Protein AF-A0A3D6D5S8-F1 (afdb_monomer)

Secondary structure (DSSP, 8-state):
--HHHHS-GGGS-HHHHHHTT--BTTTBPPPSS-HHHHHHHHHHHHHHHHHHTT-

Stru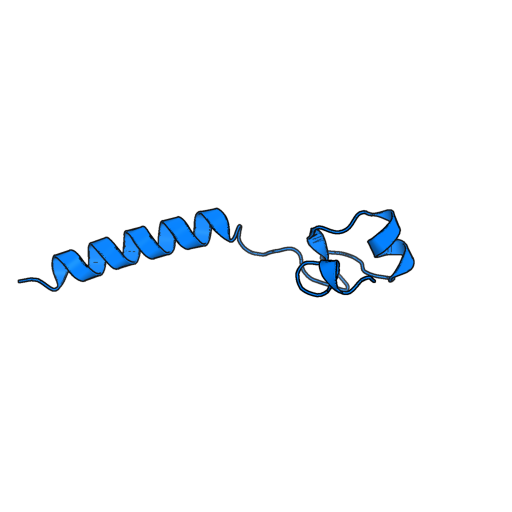cture (mmCIF, N/CA/C/O backbone):
data_AF-A0A3D6D5S8-F1
#
_entry.id   AF-A0A3D6D5S8-F1
#
loop_
_atom_site.group_PDB
_atom_site.id
_atom_site.type_symbol
_atom_site.label_atom_id
_atom_site.label_alt_id
_atom_site.label_comp_id
_atom_site.label_asym_id
_atom_site.label_entity_id
_atom_site.label_seq_id
_atom_site.pdbx_PDB_ins_code
_atom_site.Cartn_x
_atom_site.Cartn_y
_atom_site.Cartn_z
_atom_site.occupancy
_atom_site.B_iso_or_equiv
_atom_site.auth_seq_id
_atom_site.auth_comp_id
_atom_site.auth_asym_id
_atom_site.auth_atom_id
_atom_site.pdbx_PDB_model_num
ATOM 1 N N . LEU A 1 1 ? 3.727 -9.424 -17.469 1.00 71.12 1 LEU A N 1
ATOM 2 C CA . LEU A 1 1 ? 3.546 -9.427 -15.999 1.00 71.12 1 LEU A CA 1
ATOM 3 C C . LEU A 1 1 ? 2.625 -10.588 -15.643 1.00 71.12 1 LEU A C 1
ATOM 5 O O . LEU A 1 1 ? 1.609 -10.721 -16.308 1.00 71.12 1 LEU A O 1
ATOM 9 N N . ALA A 1 2 ? 2.983 -11.437 -14.679 1.00 80.44 2 ALA A N 1
ATOM 10 C CA . ALA A 1 2 ? 2.105 -12.525 -14.232 1.00 80.44 2 ALA A CA 1
ATOM 11 C C . ALA A 1 2 ? 0.977 -11.994 -13.327 1.00 80.44 2 ALA A C 1
ATOM 13 O O . ALA A 1 2 ? 1.200 -11.021 -12.600 1.00 80.44 2 ALA A O 1
ATOM 14 N N . ASP A 1 3 ? -0.185 -12.658 -13.304 1.00 84.38 3 ASP A N 1
ATOM 15 C CA . ASP A 1 3 ? -1.347 -12.269 -12.483 1.00 84.38 3 ASP A CA 1
ATOM 16 C C . ASP A 1 3 ? -1.005 -12.078 -10.997 1.00 84.38 3 ASP A C 1
ATOM 18 O O . ASP A 1 3 ? -1.496 -11.155 -10.348 1.00 84.38 3 ASP A O 1
ATOM 22 N N . ALA A 1 4 ? -0.069 -12.875 -10.470 1.00 84.62 4 ALA A N 1
ATOM 23 C CA . ALA A 1 4 ? 0.403 -12.783 -9.087 1.00 84.62 4 ALA A CA 1
ATOM 24 C C . ALA A 1 4 ? 1.000 -11.408 -8.713 1.00 84.62 4 ALA A C 1
ATOM 26 O O . ALA A 1 4 ? 0.982 -11.020 -7.544 1.00 84.62 4 ALA A O 1
ATOM 27 N N . HIS A 1 5 ? 1.519 -10.659 -9.691 1.00 86.31 5 HIS A N 1
ATOM 28 C CA . HIS A 1 5 ? 2.134 -9.346 -9.484 1.00 86.31 5 HIS A CA 1
ATOM 29 C C . HIS A 1 5 ? 1.282 -8.187 -10.004 1.00 86.31 5 HIS A C 1
ATOM 31 O O . HIS A 1 5 ? 1.686 -7.037 -9.860 1.00 86.31 5 HIS A O 1
ATOM 37 N N . LEU A 1 6 ? 0.096 -8.456 -10.557 1.00 86.50 6 LEU A N 1
ATOM 38 C CA . LEU A 1 6 ? -0.792 -7.416 -11.075 1.00 86.50 6 LEU A CA 1
ATOM 39 C C . LEU A 1 6 ? -1.278 -6.470 -9.964 1.00 86.50 6 LEU A C 1
ATOM 41 O O . LEU A 1 6 ? -1.275 -5.254 -10.133 1.00 86.50 6 LEU A O 1
ATOM 45 N N . HIS A 1 7 ? -1.642 -7.027 -8.804 1.00 88.19 7 HIS A N 1
ATOM 46 C CA . HIS A 1 7 ? -2.134 -6.260 -7.649 1.00 88.19 7 HIS A CA 1
ATOM 47 C C . HIS A 1 7 ? -1.026 -5.702 -6.748 1.00 88.19 7 HIS A C 1
ATOM 49 O O . HIS A 1 7 ? -1.297 -4.885 -5.869 1.00 88.19 7 HIS A O 1
ATOM 55 N N . ALA A 1 8 ? 0.213 -6.154 -6.935 1.00 89.62 8 ALA A N 1
ATOM 56 C CA . ALA A 1 8 ? 1.365 -5.652 -6.197 1.00 89.62 8 ALA A CA 1
ATOM 57 C C . ALA A 1 8 ? 2.626 -5.658 -7.079 1.00 89.62 8 ALA A C 1
ATOM 59 O O . ALA A 1 8 ? 3.546 -6.443 -6.819 1.00 89.62 8 ALA A O 1
ATOM 60 N N . PRO A 1 9 ? 2.705 -4.780 -8.100 1.00 89.81 9 PRO A N 1
ATOM 61 C CA . PRO A 1 9 ? 3.854 -4.735 -9.004 1.00 89.81 9 PRO A CA 1
ATOM 62 C C . PRO A 1 9 ? 5.160 -4.441 -8.264 1.00 89.81 9 PRO A C 1
ATOM 64 O O . PRO A 1 9 ? 6.192 -5.016 -8.580 1.00 89.81 9 PRO A O 1
ATOM 67 N N . TRP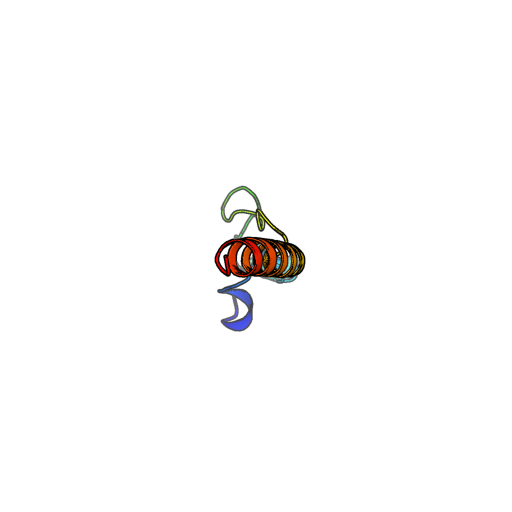 A 1 10 ? 5.112 -3.644 -7.192 1.00 90.88 10 TRP A N 1
ATOM 68 C CA . TRP A 1 10 ? 6.271 -3.354 -6.335 1.00 90.88 10 TRP A CA 1
ATOM 69 C C . TRP A 1 10 ? 6.864 -4.577 -5.611 1.00 90.88 10 TRP A C 1
ATOM 71 O O . TRP A 1 10 ? 7.924 -4.460 -5.006 1.00 90.88 10 TRP A O 1
ATOM 81 N N . LYS A 1 11 ? 6.199 -5.742 -5.634 1.00 89.75 11 LYS A N 1
ATOM 82 C CA . LYS A 1 11 ? 6.739 -7.010 -5.110 1.00 89.75 11 LYS A CA 1
ATOM 83 C C . LYS A 1 11 ? 7.395 -7.883 -6.187 1.00 89.75 11 LYS A C 1
ATOM 85 O O . LYS A 1 11 ? 7.940 -8.931 -5.849 1.00 89.75 11 LYS A O 1
ATOM 90 N N . ALA A 1 12 ? 7.292 -7.513 -7.463 1.00 90.19 12 ALA A N 1
ATOM 91 C CA . ALA A 1 12 ? 7.915 -8.250 -8.557 1.00 90.19 12 ALA A CA 1
ATOM 92 C C . ALA A 1 12 ? 9.433 -8.000 -8.603 1.00 90.19 12 ALA A C 1
ATOM 94 O O . ALA A 1 12 ? 9.922 -6.974 -8.132 1.00 90.19 12 ALA A O 1
ATOM 95 N N . SER A 1 13 ? 10.186 -8.932 -9.195 1.00 89.75 13 SER A N 1
ATOM 96 C CA . SER A 1 13 ? 11.622 -8.741 -9.428 1.00 89.75 13 SER A CA 1
ATOM 97 C C . SER A 1 13 ? 11.881 -7.653 -10.476 1.00 89.75 13 SER A C 1
ATOM 99 O O . SER A 1 13 ? 11.061 -7.442 -11.371 1.00 89.75 13 SER A O 1
ATOM 101 N N . ALA A 1 14 ? 13.051 -7.008 -10.411 1.00 86.56 14 ALA A N 1
ATOM 102 C CA . ALA A 1 14 ? 13.448 -5.969 -11.367 1.00 86.56 14 ALA A CA 1
ATOM 103 C C . ALA A 1 14 ? 13.343 -6.451 -12.825 1.00 86.56 14 ALA A C 1
ATOM 105 O O . ALA A 1 14 ? 12.698 -5.800 -13.636 1.00 86.56 14 ALA A O 1
ATOM 106 N N . SER A 1 15 ? 13.836 -7.659 -13.119 1.00 88.81 15 SER A N 1
ATOM 107 C CA . SER A 1 15 ? 13.754 -8.253 -14.461 1.00 88.81 15 SER A CA 1
ATOM 108 C C . SER A 1 15 ? 12.307 -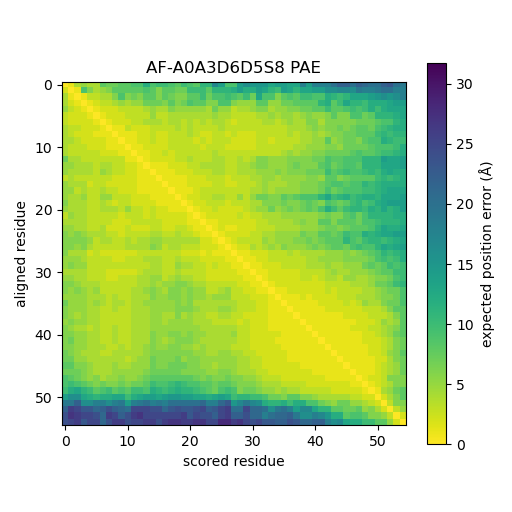8.444 -14.950 1.00 88.81 15 SER A C 1
ATOM 110 O O . SER A 1 15 ? 12.010 -8.215 -16.122 1.00 88.81 15 SER A O 1
ATOM 112 N N . THR A 1 16 ? 11.372 -8.789 -14.053 1.00 88.25 16 THR A N 1
ATOM 113 C CA . THR A 1 16 ? 9.942 -8.911 -14.398 1.00 88.25 16 THR A CA 1
ATOM 114 C C . THR A 1 16 ? 9.311 -7.551 -14.694 1.00 88.25 16 THR A C 1
ATOM 116 O O . THR A 1 16 ? 8.461 -7.444 -15.579 1.00 88.25 16 THR A O 1
ATOM 119 N N . LEU A 1 17 ? 9.705 -6.517 -13.948 1.00 89.06 17 LEU A N 1
ATOM 120 C CA . LEU A 1 17 ? 9.224 -5.150 -14.141 1.00 89.06 17 LEU A CA 1
ATOM 121 C C . LEU A 1 17 ? 9.758 -4.547 -15.440 1.00 89.06 17 LEU A C 1
ATOM 123 O O . LEU A 1 17 ? 8.975 -3.986 -16.204 1.00 89.06 17 LEU A O 1
ATOM 127 N N . GLU A 1 18 ? 11.045 -4.739 -15.733 1.00 87.62 18 GLU A N 1
ATOM 128 C CA . GLU A 1 18 ? 11.673 -4.305 -16.984 1.00 87.62 18 GLU A CA 1
ATOM 129 C C . GLU A 1 18 ? 11.037 -4.984 -18.199 1.00 87.62 18 GLU A C 1
ATOM 131 O O . GLU A 1 18 ? 10.635 -4.302 -19.140 1.00 87.62 18 GLU A O 1
ATOM 136 N N . GLY A 1 19 ? 10.837 -6.307 -18.149 1.00 88.69 19 GLY A N 1
ATOM 137 C CA . GLY A 1 19 ? 10.156 -7.047 -19.216 1.00 88.69 19 GLY A CA 1
ATOM 138 C C . GLY A 1 19 ? 8.688 -6.646 -19.414 1.00 88.69 19 GLY A C 1
ATOM 139 O O . GLY A 1 19 ? 8.127 -6.866 -20.484 1.00 88.69 19 GLY A O 1
ATOM 140 N N . ALA A 1 20 ? 8.059 -6.042 -18.401 1.00 87.88 20 ALA A N 1
ATOM 141 C CA . ALA A 1 20 ? 6.712 -5.481 -18.483 1.00 87.88 2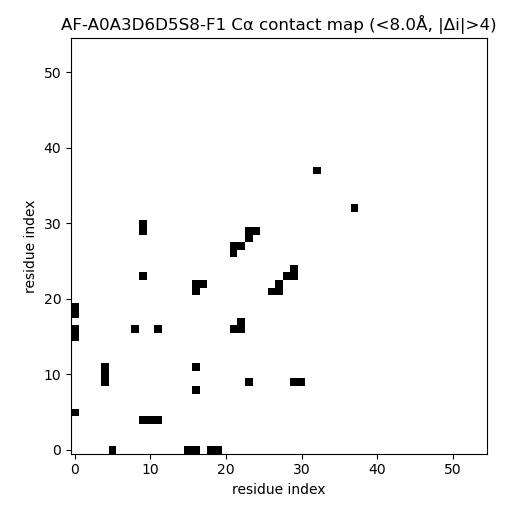0 ALA A CA 1
ATOM 142 C C . ALA A 1 20 ? 6.693 -3.972 -18.805 1.00 87.88 20 ALA A C 1
ATOM 144 O O . ALA A 1 20 ? 5.609 -3.399 -18.905 1.00 87.88 20 ALA A O 1
ATOM 145 N N . GLY A 1 21 ? 7.855 -3.320 -18.941 1.00 89.19 21 GLY A N 1
ATOM 146 C CA . GLY A 1 21 ? 7.962 -1.874 -19.159 1.00 89.19 21 GLY A CA 1
ATOM 147 C C . GLY A 1 21 ? 7.515 -1.017 -17.967 1.00 89.19 21 GLY A C 1
ATOM 148 O O . GLY A 1 21 ? 7.170 0.150 -18.143 1.00 89.19 21 GLY A O 1
ATOM 149 N N . ILE A 1 22 ? 7.487 -1.576 -16.753 1.00 88.50 22 ILE A N 1
ATOM 150 C CA . ILE A 1 22 ? 6.979 -0.901 -15.554 1.00 88.50 22 ILE A CA 1
ATOM 151 C C . ILE A 1 22 ? 8.126 -0.218 -14.812 1.00 88.50 22 ILE A C 1
ATOM 153 O O . ILE A 1 22 ? 9.038 -0.867 -14.308 1.00 88.50 22 ILE A O 1
ATOM 157 N N . ILE A 1 23 ? 8.021 1.104 -14.665 1.00 88.94 23 ILE A N 1
ATOM 158 C CA . ILE A 1 23 ? 8.939 1.914 -13.856 1.00 88.94 23 ILE A CA 1
ATOM 159 C C . ILE A 1 23 ? 8.214 2.361 -12.588 1.00 88.94 23 ILE A C 1
ATOM 161 O O . ILE A 1 23 ? 7.317 3.214 -12.646 1.00 88.94 23 ILE A O 1
ATOM 165 N N . LEU A 1 24 ? 8.618 1.804 -11.444 1.00 89.75 24 LEU A N 1
ATOM 166 C CA . LEU A 1 24 ? 8.085 2.199 -10.142 1.00 89.75 24 LEU A CA 1
ATOM 167 C C . LEU A 1 24 ? 8.416 3.670 -9.841 1.00 89.75 24 LEU A C 1
ATOM 169 O O . LEU A 1 24 ? 9.535 4.128 -10.049 1.00 89.75 24 LEU A O 1
ATOM 173 N N . GLY A 1 25 ? 7.427 4.426 -9.374 1.00 87.88 25 GLY A N 1
ATOM 174 C CA . GLY A 1 25 ? 7.504 5.870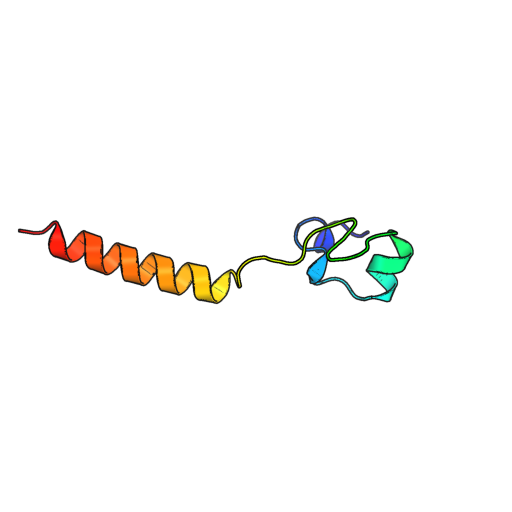 -9.153 1.00 87.88 25 GLY A CA 1
ATOM 175 C C . GLY A 1 25 ? 7.269 6.738 -10.395 1.00 87.88 25 GLY A C 1
ATOM 176 O O . GLY A 1 25 ? 7.160 7.951 -10.241 1.00 87.88 25 GLY A O 1
ATOM 177 N N . LYS A 1 26 ? 7.158 6.160 -11.602 1.00 89.12 26 LYS A N 1
ATOM 178 C CA . LYS A 1 26 ? 6.910 6.926 -12.841 1.00 89.12 26 LYS A CA 1
ATOM 179 C C . LYS A 1 26 ? 5.708 6.407 -13.627 1.00 89.12 26 LYS A C 1
ATOM 181 O O . LYS A 1 26 ? 4.728 7.121 -13.786 1.00 89.12 26 LYS A O 1
ATOM 186 N N . SER A 1 27 ? 5.783 5.163 -14.101 1.00 89.50 27 SER A N 1
ATOM 187 C CA . SER A 1 27 ? 4.688 4.500 -14.826 1.00 89.50 27 SER A CA 1
ATOM 188 C C . SER A 1 27 ? 3.699 3.833 -13.868 1.00 89.50 27 SER A C 1
ATOM 190 O O . SER A 1 27 ? 2.514 3.738 -14.171 1.00 89.50 27 SER A O 1
ATOM 192 N N . TYR A 1 28 ? 4.172 3.421 -12.692 1.00 89.50 28 TYR A N 1
ATOM 193 C CA . TYR A 1 28 ? 3.339 2.870 -11.632 1.00 89.50 28 TYR A C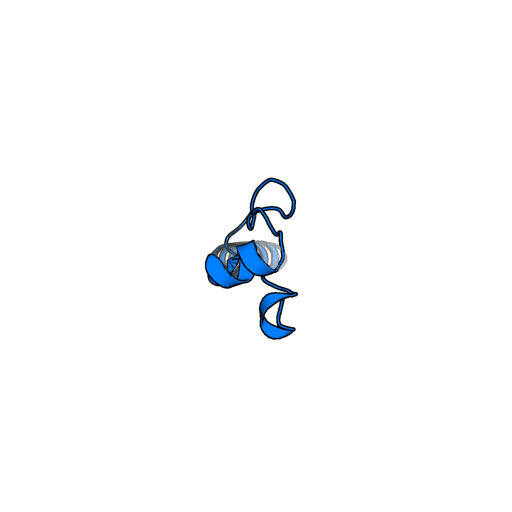A 1
ATOM 194 C C . TYR A 1 28 ? 3.852 3.353 -10.271 1.00 89.50 28 TYR A C 1
ATOM 196 O O . TYR A 1 28 ? 5.060 3.313 -10.057 1.00 89.50 28 TYR A O 1
ATOM 204 N N . PRO A 1 29 ? 3.015 3.843 -9.345 1.00 90.56 29 PRO A N 1
ATOM 205 C CA . PRO A 1 29 ? 3.502 4.419 -8.094 1.00 90.56 29 PRO A CA 1
ATOM 206 C C . PRO A 1 29 ? 4.084 3.363 -7.144 1.00 90.56 29 PRO A C 1
ATOM 208 O O . PRO A 1 29 ? 3.706 2.192 -7.157 1.00 90.56 29 PRO A O 1
ATOM 211 N N . ASN A 1 30 ? 4.991 3.806 -6.272 1.00 90.56 30 ASN A N 1
ATOM 212 C CA . ASN A 1 30 ? 5.406 3.015 -5.115 1.00 90.56 30 ASN A CA 1
ATOM 213 C C . ASN A 1 30 ? 4.269 2.950 -4.080 1.00 90.56 30 ASN A C 1
ATOM 215 O O . ASN A 1 30 ? 3.460 3.883 -4.009 1.00 90.56 30 ASN A O 1
ATOM 219 N N . PRO A 1 31 ? 4.202 1.888 -3.255 1.00 91.75 31 PRO A N 1
ATOM 220 C CA . PRO A 1 31 ? 3.239 1.825 -2.165 1.00 91.75 31 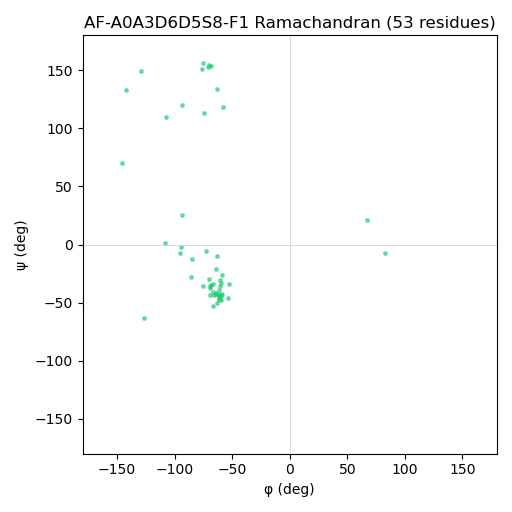PRO A CA 1
ATOM 221 C C . PRO A 1 31 ? 3.449 3.017 -1.227 1.00 91.75 31 PRO A C 1
ATOM 223 O O . PRO A 1 31 ? 4.513 3.179 -0.636 1.00 91.75 31 PRO A O 1
ATOM 226 N N . VAL A 1 32 ? 2.421 3.859 -1.110 1.00 92.12 32 VAL A N 1
ATOM 227 C CA . VAL A 1 32 ? 2.470 5.102 -0.321 1.00 92.12 32 VAL A CA 1
ATOM 228 C C . VAL A 1 32 ? 2.572 4.805 1.174 1.00 92.12 32 VAL A C 1
ATOM 230 O O . VAL A 1 32 ? 3.229 5.525 1.917 1.00 92.12 32 VAL A O 1
ATOM 233 N N . VAL A 1 33 ? 1.930 3.723 1.616 1.00 92.38 33 VAL A N 1
ATOM 234 C CA . VAL A 1 33 ? 1.948 3.268 3.005 1.00 92.38 33 VAL A CA 1
ATOM 235 C C . VAL A 1 33 ? 2.304 1.791 3.073 1.00 92.38 33 VAL A C 1
ATOM 237 O O . VAL A 1 33 ? 1.947 1.001 2.194 1.00 92.38 33 VAL A O 1
ATOM 240 N N . ASN A 1 34 ? 2.961 1.393 4.160 1.00 92.25 34 ASN A N 1
ATOM 241 C CA . ASN A 1 34 ? 3.097 -0.018 4.486 1.00 92.25 34 ASN A CA 1
ATOM 242 C C . ASN A 1 34 ? 1.756 -0.537 5.022 1.00 92.25 34 ASN A C 1
ATOM 244 O O . ASN A 1 34 ? 1.319 -0.152 6.106 1.00 92.25 34 ASN A O 1
ATOM 248 N N . HIS A 1 35 ? 1.115 -1.430 4.266 1.00 90.69 35 HIS A N 1
ATOM 249 C CA . HIS A 1 35 ? -0.225 -1.926 4.583 1.00 90.69 35 HIS A CA 1
ATOM 250 C C . HIS A 1 35 ? -0.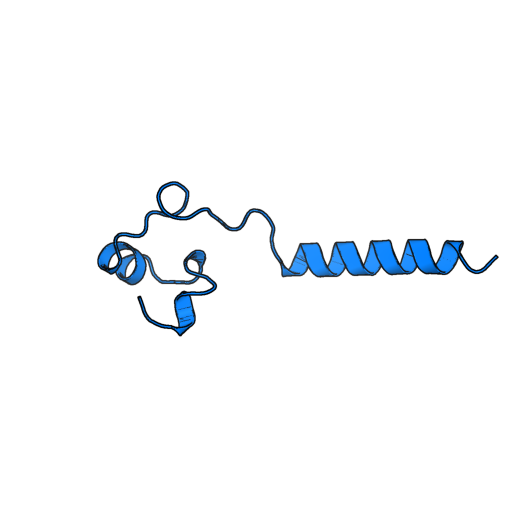307 -2.646 5.942 1.00 90.69 35 HIS A C 1
ATOM 252 O O . HIS A 1 35 ? -1.353 -2.605 6.590 1.00 90.69 35 HIS A O 1
ATOM 258 N N . MET A 1 36 ? 0.768 -3.297 6.395 1.00 91.56 36 MET A N 1
ATOM 259 C CA . MET A 1 36 ? 0.790 -3.975 7.696 1.00 91.56 36 MET A CA 1
ATOM 260 C C . MET A 1 36 ? 0.688 -2.954 8.835 1.00 91.56 36 MET A C 1
ATOM 262 O O . MET A 1 36 ? -0.243 -3.009 9.632 1.00 91.56 36 MET A O 1
ATOM 266 N N . ILE A 1 37 ? 1.572 -1.955 8.823 1.00 95.00 37 ILE A N 1
ATOM 267 C CA . ILE A 1 37 ? 1.622 -0.894 9.840 1.00 95.00 37 ILE A CA 1
ATOM 268 C C . ILE A 1 37 ? 0.342 -0.050 9.805 1.00 95.00 37 ILE A C 1
ATOM 270 O O . ILE A 1 37 ? -0.231 0.279 10.845 1.00 95.00 37 ILE A O 1
ATOM 274 N N . ALA A 1 38 ? -0.142 0.279 8.602 1.00 95.31 38 ALA A N 1
ATOM 275 C CA . ALA A 1 38 ? -1.368 1.050 8.426 1.00 95.31 38 ALA A CA 1
ATOM 276 C C . ALA A 1 38 ? -2.585 0.322 9.014 1.00 95.31 38 ALA A C 1
ATOM 278 O O . ALA A 1 38 ? -3.431 0.949 9.652 1.00 95.31 38 ALA A O 1
ATOM 279 N N . ARG A 1 39 ? -2.655 -1.006 8.848 1.00 96.25 39 ARG A N 1
ATOM 280 C CA . ARG A 1 39 ? -3.715 -1.829 9.437 1.00 96.25 39 ARG A CA 1
ATOM 281 C C . ARG A 1 39 ? -3.674 -1.782 10.961 1.00 96.25 39 ARG A C 1
ATOM 283 O O . ARG A 1 39 ? -4.714 -1.551 11.569 1.00 96.25 39 ARG A O 1
ATOM 290 N N . GLU A 1 40 ? -2.512 -2.010 11.564 1.00 97.06 40 GLU A N 1
ATOM 291 C CA . GLU A 1 40 ? -2.355 -1.994 13.026 1.00 97.06 40 GLU A CA 1
ATOM 292 C C . GLU A 1 40 ? -2.737 -0.630 13.604 1.00 97.06 40 GLU A C 1
ATOM 294 O O . GLU A 1 40 ? -3.592 -0.540 14.483 1.00 97.06 40 GLU A O 1
ATOM 299 N N . THR A 1 41 ? -2.221 0.443 13.003 1.00 96.38 41 THR A N 1
ATOM 300 C CA . THR A 1 41 ? -2.528 1.821 13.411 1.00 96.38 41 THR A CA 1
ATOM 301 C C . THR A 1 41 ? -4.028 2.121 13.325 1.00 96.38 41 THR A C 1
ATOM 303 O O . THR A 1 41 ? -4.600 2.734 14.229 1.00 96.38 41 THR A O 1
ATOM 306 N N . ALA A 1 42 ? -4.692 1.676 12.254 1.00 96.31 42 ALA A N 1
ATOM 307 C CA . ALA A 1 42 ? -6.129 1.866 12.082 1.00 96.31 42 ALA A CA 1
ATOM 308 C C . ALA A 1 42 ? -6.952 1.084 13.120 1.00 96.31 42 ALA A C 1
ATOM 310 O O . ALA A 1 42 ? -7.935 1.612 13.644 1.00 96.31 42 ALA A O 1
ATOM 311 N N . LEU A 1 43 ? -6.556 -0.153 13.436 1.00 96.94 43 LEU A N 1
ATOM 312 C CA . LEU A 1 43 ? -7.232 -0.975 14.444 1.00 96.94 43 LEU A CA 1
ATOM 313 C C . LEU A 1 43 ? -7.088 -0.374 15.845 1.00 96.94 43 LEU A C 1
ATOM 315 O O . LEU A 1 43 ? -8.085 -0.281 16.563 1.00 96.94 43 LEU A O 1
ATOM 319 N N . ASP A 1 44 ? -5.898 0.100 16.201 1.00 96.25 44 ASP A N 1
ATOM 320 C CA . ASP A 1 44 ? -5.651 0.775 17.476 1.00 96.25 44 ASP A CA 1
ATOM 321 C C . ASP A 1 44 ? -6.489 2.050 17.609 1.00 96.25 44 ASP A C 1
ATOM 323 O O . ASP A 1 44 ? -7.149 2.274 18.630 1.00 96.25 44 ASP A O 1
ATOM 327 N N . ALA A 1 45 ? -6.516 2.881 16.562 1.00 95.69 45 ALA A N 1
ATOM 328 C CA . ALA A 1 45 ? -7.341 4.085 16.532 1.00 95.69 45 ALA A CA 1
ATOM 329 C C . ALA A 1 45 ? -8.834 3.748 16.683 1.00 95.69 45 ALA A C 1
ATOM 331 O O . ALA A 1 45 ? -9.535 4.368 17.486 1.00 95.69 45 ALA A O 1
ATOM 332 N N . TYR A 1 46 ? -9.311 2.719 15.978 1.00 95.56 46 TYR A N 1
ATOM 333 C CA . TYR A 1 46 ? -10.694 2.258 16.076 1.00 95.56 46 TYR A CA 1
ATOM 334 C C . TYR A 1 46 ? -11.051 1.774 17.489 1.00 95.56 46 TYR A C 1
ATOM 336 O O . TYR A 1 46 ? -12.105 2.139 18.017 1.00 95.56 46 TYR A O 1
ATOM 344 N N . GLN A 1 47 ? -10.176 0.997 18.134 1.00 95.50 47 GLN A N 1
ATOM 345 C CA . GLN A 1 47 ? -10.387 0.534 19.509 1.00 95.50 47 GLN A CA 1
ATOM 346 C C . GLN A 1 47 ? -10.500 1.707 20.491 1.00 95.50 47 GLN A C 1
ATOM 348 O O . GLN A 1 47 ? -11.419 1.720 21.314 1.00 95.50 47 GLN A O 1
ATOM 353 N N . ARG A 1 48 ? -9.629 2.719 20.363 1.00 94.69 48 ARG A N 1
ATOM 354 C CA . ARG A 1 48 ? -9.683 3.949 21.176 1.00 94.69 48 ARG A CA 1
ATOM 355 C C . ARG A 1 48 ? -10.982 4.722 20.961 1.00 94.69 48 ARG A C 1
ATOM 357 O O . ARG A 1 48 ? -11.603 5.155 21.923 1.00 94.69 48 ARG A O 1
ATOM 364 N N . MET A 1 49 ? -11.430 4.870 19.716 1.00 94.12 49 MET A N 1
ATOM 365 C CA . MET A 1 49 ? -12.699 5.547 19.414 1.00 94.12 49 MET A CA 1
ATOM 366 C C . MET A 1 49 ? -13.915 4.775 19.937 1.00 94.12 49 MET A C 1
ATOM 368 O O . MET A 1 49 ? -14.923 5.3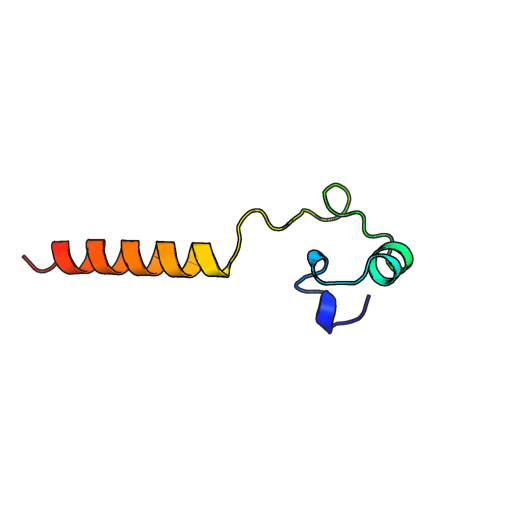65 20.322 1.00 94.12 49 MET A O 1
ATOM 372 N N . ARG A 1 50 ? -13.856 3.442 19.933 1.00 92.69 50 ARG A N 1
ATOM 373 C CA . ARG A 1 50 ? -14.952 2.602 20.420 1.00 92.69 50 ARG A CA 1
ATOM 374 C C . ARG A 1 50 ? -15.034 2.590 21.946 1.00 92.69 50 ARG A C 1
ATOM 376 O O . ARG A 1 50 ? -16.142 2.540 22.476 1.00 92.69 50 ARG A O 1
ATOM 383 N N . SER A 1 51 ? -13.903 2.629 22.651 1.00 81.88 51 SER A N 1
ATOM 384 C CA . SER A 1 51 ? -13.887 2.679 24.117 1.00 81.88 51 SER A CA 1
ATOM 385 C C . SER A 1 51 ? -14.397 4.018 24.653 1.00 81.88 51 SER A C 1
ATOM 387 O O . SER A 1 51 ? -15.127 4.029 25.643 1.00 81.88 51 SER A O 1
ATOM 389 N N . THR A 1 52 ? -14.113 5.129 23.969 1.00 74.38 52 THR A N 1
ATOM 390 C CA . THR A 1 52 ? -14.633 6.457 24.340 1.00 74.38 52 THR A CA 1
ATOM 391 C C . THR A 1 52 ? -16.135 6.601 24.097 1.00 74.38 52 THR A C 1
ATOM 393 O O . THR A 1 52 ? -16.802 7.309 24.844 1.00 74.38 52 THR A O 1
ATOM 396 N N . LYS A 1 53 ? -16.695 5.887 23.111 1.00 63.75 53 LYS A N 1
ATOM 397 C CA . LYS A 1 53 ? -18.139 5.874 22.805 1.00 63.75 53 LYS A CA 1
ATOM 398 C C . LYS A 1 53 ? -19.004 5.116 23.822 1.00 63.75 53 LYS A C 1
ATOM 400 O O . LYS A 1 53 ? -20.219 5.087 23.665 1.00 63.75 53 LYS A O 1
ATOM 405 N N . LYS A 1 54 ? -18.401 4.450 24.813 1.00 59.28 54 LYS A N 1
ATOM 406 C CA . LYS A 1 54 ? -19.091 3.568 25.771 1.00 59.28 54 LYS A CA 1
ATOM 407 C C . LYS A 1 54 ? -19.502 4.278 27.073 1.00 59.28 54 LYS A C 1
ATOM 409 O O . LYS A 1 54 ? -19.621 3.614 28.101 1.00 59.28 54 LYS A O 1
ATOM 414 N N . LYS A 1 55 ? -19.687 5.599 27.035 1.00 52.56 55 LYS A N 1
ATOM 415 C CA . LYS A 1 55 ? -20.100 6.425 28.172 1.00 52.56 55 LYS A CA 1
ATOM 416 C C . LYS A 1 55 ? -21.408 7.137 27.869 1.00 52.56 55 LYS A C 1
ATOM 418 O O . LYS A 1 55 ? -21.543 7.599 26.716 1.00 52.56 55 LYS A O 1
#

Nearest PDB structures (foldseek):
  8p4x-assembly1_A  TM=9.280E-01  e=3.089E-02  Platynereis dumerilii
  7v8z-assembly1_A  TM=9.495E-01  e=3.319E-02  Mus musculus
  6kx6-assembly1_A  TM=9.507E-01  e=4.117E-02  Mus musculus
  6lue-assembly1_A  TM=9.510E-01  e=4.423E-02  Mus musculus
  4i6g-assembly1_A  TM=9.539E-01  e=5.486E-02  Mus musculus

Radius of gyration: 17.6 Å; Cα contacts (8 Å, |Δi|>4): 23; chains: 1; bounding box: 34×20×47 Å

Mean predicted aligned error: 5.84 Å

pLDDT: mean 88.22, std 8.76, range [52.56, 97.06]

Solvent-accessible surface area (backbone atoms only — not comparable to full-atom values): 3492 Å² total; per-residue (Å²): 114,59,77,89,31,68,88,41,57,92,76,49,54,70,71,52,29,57,77,53,71,52,40,78,67,74,78,38,78,62,81,90,64,59,65,69,62,52,48,54,54,51,51,54,51,49,52,55,56,53,61,67,66,73,113

Foldseek 3Di:
DDPVCPVPVVPDDPVVCVVVVHDEVPNHDDDPDDPVVVVVVVVVVVVVVVVVVPD

Sequence (55 aa):
LADAHLHAPWKASASTLEGAGIILGKSYPNPVVNHMIARETALDAYQRMRSTKKK